Protein AF-A0A2M7ZGE0-F1 (afdb_monomer)

Secondary structure (DSSP, 8-state):
---EEE--STTTTTS-EEEES-EEEEEEEEEE-HHHHS-SSEEEEEEES-EEEEEEPP-EEEETTEEEEEEEEEEE--THHHH---TT----------PPP-

Mean predicted aligned error: 10.64 Å

Nearest PDB structures (foldseek):
  5keh-assembly1_A-2  TM=3.455E-01  e=4.769E+00  Proteus mirabilis

Structure (mmCIF, N/CA/C/O backbone):
data_AF-A0A2M7ZGE0-F1
#
_entry.id   AF-A0A2M7ZGE0-F1
#
loop_
_atom_site.group_PDB
_atom_site.id
_atom_site.type_symbol
_atom_site.label_atom_id
_atom_site.label_alt_id
_atom_site.label_comp_id
_atom_site.label_asym_id
_atom_site.label_entity_id
_atom_site.label_seq_id
_atom_site.pdbx_PDB_ins_code
_atom_site.Cartn_x
_atom_site.Cartn_y
_atom_site.Cartn_z
_atom_site.occupancy
_atom_site.B_iso_or_equiv
_atom_site.auth_seq_id
_atom_site.auth_comp_id
_atom_site.auth_asym_id
_atom_site.auth_atom_id
_atom_site.pdbx_PDB_model_num
ATOM 1 N N . GLU A 1 1 ? -0.460 9.287 16.171 1.00 51.56 1 GLU A N 1
ATOM 2 C CA . GLU A 1 1 ? 0.607 8.882 15.233 1.00 51.56 1 GLU A CA 1
ATOM 3 C C . GLU A 1 1 ? 0.473 9.664 13.943 1.00 51.56 1 GLU A C 1
ATOM 5 O O . GLU A 1 1 ? -0.641 9.827 13.453 1.00 51.56 1 GLU A O 1
ATOM 10 N N . GLU A 1 2 ? 1.576 10.194 13.422 1.00 80.88 2 GLU A N 1
ATOM 11 C CA . GLU A 1 2 ? 1.522 10.995 12.199 1.00 80.88 2 GLU A CA 1
ATOM 12 C C . GLU A 1 2 ? 1.555 10.128 10.942 1.00 80.88 2 GLU A C 1
ATOM 14 O O . GLU A 1 2 ? 0.823 10.408 10.007 1.00 80.88 2 GLU A O 1
ATOM 19 N N . ASN A 1 3 ? 2.349 9.056 10.891 1.00 89.12 3 ASN A N 1
ATOM 20 C CA . ASN A 1 3 ? 2.565 8.305 9.655 1.00 89.12 3 ASN A CA 1
ATOM 21 C C . ASN A 1 3 ? 2.699 6.802 9.903 1.00 89.12 3 ASN A C 1
ATOM 23 O O . ASN A 1 3 ? 3.373 6.393 10.843 1.00 89.12 3 ASN A O 1
ATOM 27 N N . ILE A 1 4 ? 2.145 5.993 8.997 1.00 91.25 4 ILE A N 1
ATOM 28 C CA . ILE A 1 4 ? 2.300 4.533 8.989 1.00 91.25 4 ILE A CA 1
ATOM 29 C C . ILE A 1 4 ? 3.155 4.142 7.781 1.00 91.25 4 ILE A C 1
ATOM 31 O O . ILE A 1 4 ? 2.897 4.579 6.650 1.00 91.25 4 ILE A O 1
ATOM 35 N N . ARG A 1 5 ? 4.205 3.349 8.033 1.00 91.69 5 ARG A N 1
ATOM 36 C CA . ARG A 1 5 ? 5.242 3.014 7.050 1.00 91.69 5 ARG A CA 1
ATOM 37 C C . ARG A 1 5 ? 5.536 1.528 6.990 1.00 91.69 5 ARG A C 1
ATOM 39 O O . ARG A 1 5 ? 5.815 0.905 8.008 1.00 91.69 5 ARG A O 1
ATOM 46 N N . ILE A 1 6 ? 5.574 0.998 5.770 1.00 92.69 6 ILE A N 1
ATOM 47 C CA . ILE A 1 6 ? 6.311 -0.237 5.505 1.00 92.69 6 ILE A CA 1
ATOM 48 C C . ILE A 1 6 ? 7.779 0.140 5.356 1.00 92.69 6 ILE A C 1
ATOM 50 O O . ILE A 1 6 ? 8.139 0.851 4.417 1.00 92.69 6 ILE A O 1
ATOM 54 N N . GLN A 1 7 ? 8.603 -0.362 6.267 1.00 94.31 7 GLN A N 1
ATOM 55 C CA . GLN A 1 7 ? 10.040 -0.127 6.25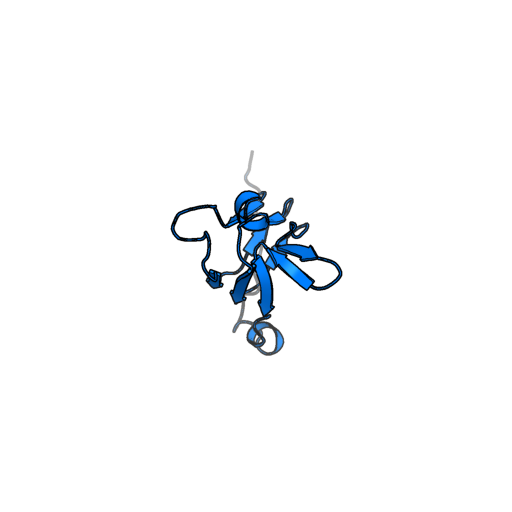2 1.00 94.31 7 GLN A CA 1
ATOM 56 C C . GLN A 1 7 ? 10.732 -0.913 5.142 1.00 94.31 7 GLN A C 1
ATOM 58 O O . GLN A 1 7 ? 10.396 -2.076 4.913 1.00 94.31 7 GLN A O 1
ATOM 63 N N . TYR A 1 8 ? 11.727 -0.318 4.492 1.00 93.62 8 TYR A N 1
ATOM 64 C CA . TYR A 1 8 ? 12.634 -1.004 3.581 1.00 93.62 8 TYR A CA 1
ATOM 65 C C . TYR A 1 8 ? 13.642 -1.842 4.379 1.00 93.62 8 TYR A C 1
ATOM 67 O O . TYR A 1 8 ? 14.513 -1.318 5.069 1.00 93.62 8 TYR A O 1
ATOM 75 N N . ASN A 1 9 ? 13.529 -3.166 4.295 1.00 94.31 9 ASN A N 1
ATOM 76 C CA . ASN A 1 9 ? 14.451 -4.103 4.929 1.00 94.31 9 ASN A CA 1
ATOM 77 C C . ASN A 1 9 ? 14.451 -5.450 4.185 1.00 94.31 9 ASN A C 1
ATOM 79 O O . ASN A 1 9 ? 13.721 -5.649 3.211 1.00 94.31 9 ASN A O 1
ATOM 83 N N . THR A 1 10 ? 15.252 -6.403 4.663 1.00 93.50 10 THR A N 1
ATOM 84 C CA . THR A 1 10 ? 15.382 -7.755 4.086 1.00 93.50 10 THR A CA 1
ATOM 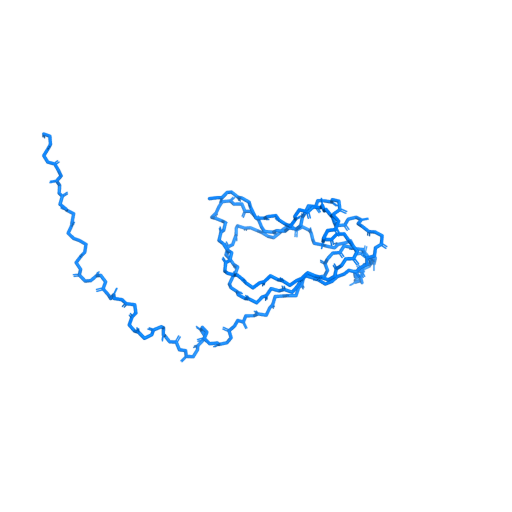85 C C . THR A 1 10 ? 14.078 -8.566 4.084 1.00 93.50 10 THR A C 1
ATOM 87 O O . THR A 1 10 ? 13.968 -9.570 3.372 1.00 93.50 10 THR A O 1
ATOM 90 N N . ASN A 1 11 ? 13.071 -8.146 4.852 1.00 91.75 11 ASN A N 1
ATOM 91 C CA . ASN A 1 11 ? 11.762 -8.783 4.933 1.00 91.75 11 ASN A CA 1
ATOM 92 C C . ASN A 1 11 ? 10.709 -8.149 4.019 1.00 91.75 11 ASN A C 1
ATOM 94 O O . ASN A 1 11 ? 9.688 -8.786 3.782 1.00 91.75 11 ASN A O 1
ATOM 98 N N . THR A 1 12 ? 10.950 -6.957 3.477 1.00 92.50 12 THR A N 1
ATOM 99 C CA . THR A 1 12 ? 9.967 -6.225 2.660 1.00 92.50 12 THR A CA 1
ATOM 100 C C . THR A 1 12 ? 10.411 -6.037 1.213 1.00 92.50 12 THR A C 1
ATOM 102 O O . THR A 1 12 ? 9.577 -6.093 0.309 1.00 92.50 12 THR A O 1
ATOM 105 N N . VAL A 1 13 ? 11.712 -5.870 0.958 1.00 94.00 13 VAL A N 1
ATOM 106 C CA . VAL A 1 13 ? 12.228 -5.667 -0.402 1.00 94.00 13 VAL A CA 1
ATOM 107 C C . VAL A 1 13 ? 12.033 -6.911 -1.272 1.00 94.00 13 VAL A C 1
ATOM 109 O O . VAL A 1 13 ? 12.391 -8.025 -0.889 1.00 94.00 13 VAL A O 1
ATOM 112 N N . GLY A 1 14 ? 11.460 -6.732 -2.464 1.00 93.62 14 GLY A N 1
ATOM 113 C CA . GLY A 1 14 ? 11.262 -7.813 -3.435 1.00 93.62 14 GLY A CA 1
ATOM 114 C C . GLY A 1 14 ? 10.234 -8.878 -3.028 1.00 93.62 14 GLY A C 1
ATOM 115 O O . GLY A 1 14 ? 10.106 -9.890 -3.729 1.00 93.62 14 GLY A O 1
ATOM 116 N N . LYS A 1 15 ? 9.480 -8.661 -1.943 1.00 94.31 15 LYS A N 1
ATOM 117 C CA . LYS A 1 15 ? 8.467 -9.594 -1.427 1.00 94.31 15 LYS A CA 1
ATOM 118 C C . LYS A 1 15 ? 7.063 -9.008 -1.530 1.00 94.31 15 LYS A C 1
ATOM 120 O O . LYS A 1 15 ? 6.881 -7.793 -1.527 1.00 94.31 15 LYS A O 1
ATOM 125 N N . ASP A 1 16 ? 6.073 -9.889 -1.634 1.00 94.44 16 ASP A N 1
ATOM 126 C CA . ASP A 1 16 ? 4.679 -9.511 -1.416 1.00 94.44 16 ASP A CA 1
ATOM 127 C C . ASP A 1 16 ? 4.440 -9.305 0.082 1.00 94.44 16 ASP A C 1
ATOM 129 O O . ASP A 1 16 ? 4.968 -10.043 0.915 1.00 94.44 16 ASP A O 1
ATOM 133 N N . ILE A 1 17 ? 3.646 -8.294 0.420 1.00 94.19 17 ILE A N 1
ATOM 134 C CA . ILE A 1 17 ? 3.415 -7.858 1.795 1.00 94.19 17 ILE A CA 1
ATOM 135 C C . ILE A 1 17 ? 1.932 -8.005 2.103 1.00 94.19 17 ILE A C 1
ATOM 137 O O . ILE A 1 17 ? 1.087 -7.483 1.378 1.00 94.19 17 ILE A O 1
ATOM 141 N N . SER A 1 18 ? 1.612 -8.697 3.192 1.00 93.06 18 SER A N 1
ATOM 142 C CA . SER A 1 18 ? 0.257 -8.813 3.729 1.00 93.06 18 SER A CA 1
ATOM 143 C C . SER A 1 18 ? 0.188 -8.156 5.103 1.00 93.06 18 SER A C 1
ATOM 145 O O . SER A 1 18 ? 0.872 -8.586 6.031 1.00 93.06 18 SER A O 1
ATOM 147 N N . THR A 1 19 ? -0.644 -7.129 5.239 1.00 89.81 19 THR A N 1
ATOM 148 C CA . THR A 1 19 ? -0.894 -6.432 6.504 1.00 89.81 19 THR A CA 1
ATOM 149 C C . THR A 1 19 ? -2.286 -6.796 7.002 1.00 89.81 19 THR A C 1
ATOM 151 O O . THR A 1 19 ? -3.278 -6.464 6.358 1.00 89.81 19 THR A O 1
ATOM 154 N N . HIS A 1 20 ? -2.361 -7.489 8.138 1.00 89.88 20 HIS A N 1
ATOM 155 C CA . HIS A 1 20 ? -3.619 -7.830 8.809 1.00 89.88 20 HIS A CA 1
ATOM 156 C C . HIS A 1 20 ? -3.776 -6.928 10.035 1.00 89.88 20 HIS A C 1
ATOM 158 O O . HIS A 1 20 ? -3.386 -7.301 11.140 1.00 89.88 20 HIS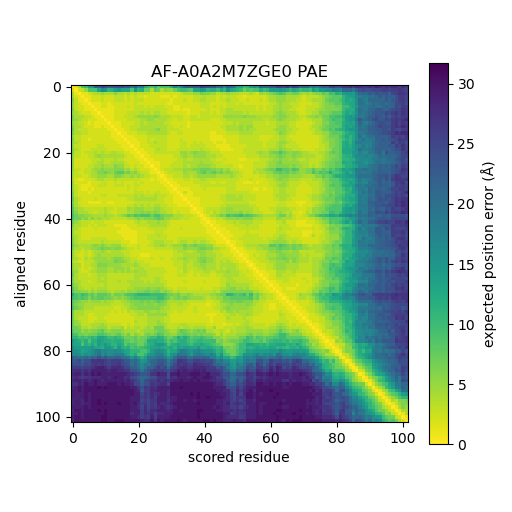 A O 1
ATOM 164 N N . ALA A 1 21 ? -4.244 -5.700 9.818 1.00 84.44 21 ALA A N 1
ATOM 165 C CA . ALA A 1 21 ? -4.382 -4.697 10.869 1.00 84.44 21 ALA A CA 1
ATOM 166 C C . ALA A 1 21 ? -5.344 -3.581 10.445 1.00 84.44 21 ALA A C 1
ATOM 168 O O . ALA A 1 21 ? -5.478 -3.285 9.256 1.00 84.44 21 ALA A O 1
ATOM 169 N N . SER A 1 22 ? -5.945 -2.916 11.434 1.00 86.00 22 SER A N 1
ATOM 170 C CA . SER A 1 22 ? -6.614 -1.627 11.241 1.00 86.00 22 SER A CA 1
ATOM 171 C C . SER A 1 22 ? -5.612 -0.495 11.467 1.00 86.00 22 SER A C 1
ATOM 173 O O . SER A 1 22 ? -4.990 -0.413 12.523 1.00 86.00 22 SER A O 1
ATOM 175 N N . MET A 1 23 ? -5.441 0.364 10.466 1.00 87.44 23 MET A N 1
ATOM 176 C CA . MET A 1 23 ? -4.451 1.440 10.435 1.00 87.44 23 MET A CA 1
ATOM 177 C C . MET A 1 23 ? -5.135 2.802 10.578 1.00 87.44 23 MET A C 1
ATOM 179 O O . MET A 1 23 ? -6.013 3.138 9.782 1.00 87.44 23 MET A O 1
ATOM 183 N N . PHE A 1 24 ? -4.711 3.599 11.562 1.00 89.19 24 PHE A N 1
ATOM 184 C CA . PHE A 1 24 ? -5.248 4.937 11.818 1.00 89.19 24 PHE A CA 1
ATOM 185 C C . PHE A 1 24 ? -4.131 5.985 11.898 1.00 89.19 24 PHE A C 1
ATOM 187 O O . PHE A 1 24 ? -3.274 5.922 12.774 1.00 89.19 24 PHE A O 1
ATOM 194 N N . ALA A 1 25 ? -4.159 6.973 11.002 1.00 89.19 25 ALA A N 1
ATOM 195 C CA . ALA A 1 25 ? -3.216 8.091 10.969 1.00 89.19 25 ALA A CA 1
ATOM 196 C C . ALA A 1 25 ? -3.969 9.419 10.779 1.00 89.19 25 ALA A C 1
ATOM 198 O O . ALA A 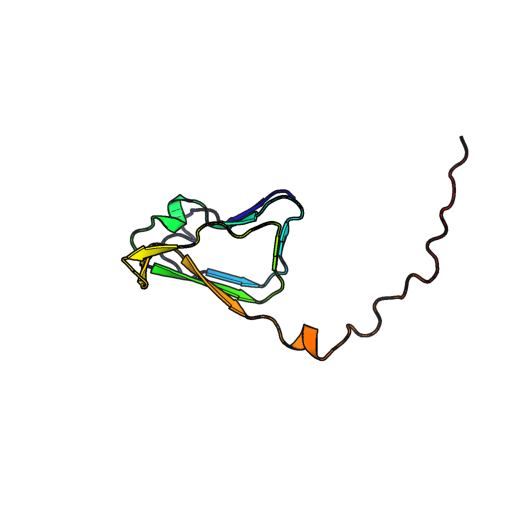1 25 ? -4.188 9.862 9.654 1.00 89.19 25 ALA A O 1
ATOM 199 N N . LEU A 1 26 ? -4.359 10.063 11.886 1.00 86.12 26 LEU A N 1
ATOM 200 C CA . LEU A 1 26 ? -5.227 11.252 11.886 1.00 86.12 26 LEU A CA 1
ATOM 201 C C . LEU A 1 26 ? -4.720 12.385 10.974 1.00 86.12 26 LEU A C 1
ATOM 203 O O . LEU A 1 26 ? -5.475 12.906 10.159 1.00 86.12 26 LEU A O 1
ATOM 207 N N . ASN A 1 27 ? -3.443 12.754 11.106 1.00 90.94 27 ASN A N 1
ATOM 208 C CA . ASN A 1 27 ? -2.879 13.936 10.439 1.00 90.94 27 ASN A CA 1
ATOM 209 C C . ASN A 1 27 ? -1.882 13.629 9.321 1.00 90.94 27 ASN A C 1
ATOM 211 O O . ASN A 1 27 ? -1.489 14.547 8.598 1.00 90.94 27 ASN A O 1
ATOM 215 N N . GLY A 1 28 ? -1.487 12.374 9.140 1.00 90.62 28 GLY A N 1
ATOM 216 C CA . GLY A 1 28 ? -0.589 12.009 8.052 1.00 90.62 28 GLY A CA 1
ATOM 217 C C . GLY A 1 28 ? -1.056 10.769 7.331 1.00 90.62 28 GLY A C 1
ATOM 218 O O . GLY A 1 28 ? -2.243 10.641 7.024 1.00 90.62 28 GLY A O 1
ATOM 219 N N . ASN A 1 29 ? -0.112 9.937 6.910 1.00 91.12 29 ASN A N 1
ATOM 220 C CA . ASN A 1 29 ? -0.366 9.091 5.756 1.00 91.12 29 ASN A CA 1
ATOM 221 C C . ASN A 1 29 ? 0.153 7.674 5.863 1.00 91.12 29 ASN A C 1
ATOM 223 O O . ASN A 1 29 ? 1.050 7.351 6.643 1.00 91.12 29 ASN A O 1
ATOM 227 N N . VAL A 1 30 ? -0.447 6.839 5.026 1.00 92.94 30 VAL A N 1
ATOM 228 C CA . VAL A 1 30 ? -0.205 5.405 4.953 1.00 92.94 30 VAL A CA 1
ATOM 229 C C . VAL A 1 30 ? 0.479 5.110 3.624 1.00 92.94 30 VAL A C 1
ATOM 231 O O . VAL A 1 30 ? 0.046 5.574 2.565 1.00 92.94 30 VAL A O 1
ATOM 234 N N . GLY A 1 31 ? 1.581 4.372 3.675 1.00 93.00 31 GLY A N 1
ATOM 235 C CA . GLY A 1 31 ? 2.318 4.007 2.474 1.00 93.00 31 GLY A CA 1
ATOM 236 C C . GLY A 1 31 ? 3.670 3.371 2.761 1.00 93.00 31 GLY A C 1
ATOM 237 O O . GLY A 1 31 ? 4.115 3.353 3.909 1.00 93.00 31 GLY A O 1
ATOM 238 N N . PRO A 1 32 ? 4.338 2.847 1.731 1.00 93.31 32 PRO A N 1
ATOM 239 C CA . PRO A 1 32 ? 5.683 2.323 1.875 1.00 93.31 32 PRO A CA 1
ATOM 240 C C . PRO A 1 32 ? 6.730 3.440 1.937 1.00 93.31 32 PRO A C 1
ATOM 242 O O . PRO A 1 32 ? 6.461 4.591 1.586 1.00 93.31 32 PRO A O 1
ATOM 245 N N . GLU A 1 33 ? 7.936 3.094 2.376 1.00 93.75 33 GLU A N 1
ATOM 246 C CA . GLU A 1 33 ? 9.112 3.946 2.189 1.00 93.75 33 GLU A CA 1
ATOM 247 C C . GLU A 1 33 ? 9.475 4.112 0.705 1.00 93.75 33 GLU A C 1
ATOM 249 O O . GLU A 1 33 ? 9.234 3.228 -0.119 1.00 93.75 33 GLU A O 1
ATOM 254 N N . ASP A 1 34 ? 10.107 5.235 0.357 1.00 91.25 34 ASP A N 1
ATOM 255 C CA . ASP A 1 34 ? 10.397 5.604 -1.039 1.00 91.25 34 ASP A CA 1
ATOM 256 C C . ASP A 1 34 ? 11.325 4.593 -1.747 1.00 91.25 34 ASP A C 1
ATOM 258 O O . ASP A 1 34 ? 11.193 4.332 -2.949 1.00 91.25 34 ASP A O 1
ATOM 262 N N . ALA A 1 35 ? 12.211 3.936 -0.991 1.00 91.94 35 ALA A N 1
ATOM 263 C CA . ALA A 1 35 ? 13.057 2.850 -1.491 1.00 91.94 35 ALA A CA 1
ATOM 264 C C . ALA A 1 35 ? 12.240 1.628 -1.956 1.00 91.94 35 ALA A C 1
ATOM 266 O O . ALA A 1 35 ? 12.605 0.960 -2.924 1.00 91.94 35 ALA A O 1
ATOM 267 N N . LEU A 1 36 ? 11.095 1.353 -1.322 1.00 93.50 36 LEU A N 1
ATOM 268 C CA . LEU A 1 36 ? 10.185 0.293 -1.755 1.00 93.50 36 LEU A CA 1
ATOM 269 C C . LEU A 1 36 ? 9.358 0.701 -2.973 1.00 93.50 36 LEU A C 1
ATOM 271 O O . LEU A 1 36 ? 8.948 -0.184 -3.709 1.00 93.50 36 LEU A O 1
ATOM 275 N N . VAL A 1 37 ? 9.132 1.993 -3.232 1.00 92.44 37 VAL A N 1
ATOM 276 C CA . VAL A 1 37 ? 8.423 2.476 -4.440 1.00 92.44 37 VAL A CA 1
ATOM 277 C C . VAL A 1 37 ? 9.286 2.319 -5.696 1.00 92.44 37 VAL A C 1
ATOM 279 O O . VAL A 1 37 ? 8.781 2.039 -6.788 1.00 92.44 37 VAL A O 1
ATOM 282 N N . THR A 1 38 ? 10.598 2.482 -5.530 1.00 91.31 38 THR A N 1
ATOM 283 C CA . THR A 1 38 ? 11.607 2.461 -6.601 1.00 91.31 38 THR A CA 1
ATOM 284 C C . THR A 1 38 ? 12.292 1.103 -6.780 1.00 91.31 38 THR A C 1
ATOM 286 O O . THR A 1 38 ? 13.144 0.959 -7.661 1.00 91.31 38 THR A O 1
ATOM 289 N N . GLN A 1 39 ? 11.901 0.092 -5.996 1.00 92.12 39 GLN A N 1
ATOM 290 C CA . GLN A 1 39 ? 12.473 -1.253 -6.066 1.00 92.12 39 GLN A CA 1
ATOM 291 C C . GLN A 1 39 ? 12.366 -1.857 -7.479 1.00 92.12 39 G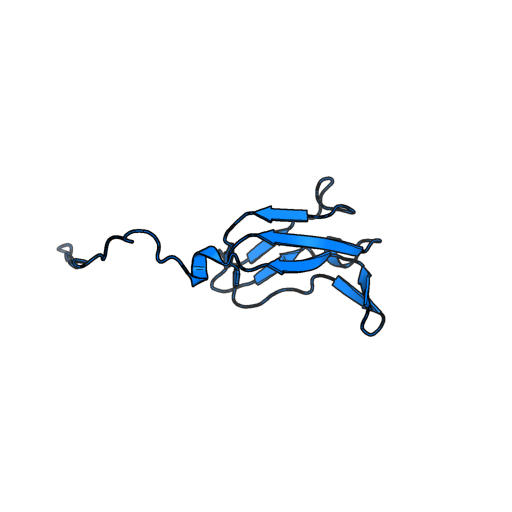LN A C 1
ATOM 293 O O . GLN A 1 39 ? 11.454 -1.556 -8.247 1.00 92.12 39 GLN A O 1
ATOM 298 N N . SER A 1 40 ? 13.294 -2.748 -7.832 1.00 90.19 40 SER A N 1
ATOM 299 C CA . SER A 1 40 ? 13.443 -3.266 -9.203 1.00 90.19 40 SER A CA 1
ATOM 300 C C . SER A 1 40 ? 12.256 -4.083 -9.722 1.00 90.19 40 SER A C 1
ATOM 302 O O . SER A 1 40 ? 12.131 -4.259 -10.932 1.00 90.19 40 SER A O 1
ATOM 304 N N . SER A 1 41 ? 11.388 -4.569 -8.834 1.00 91.44 41 SER A N 1
ATOM 305 C CA . SER A 1 41 ? 10.255 -5.429 -9.172 1.00 91.44 41 SER A CA 1
ATOM 306 C C . SER A 1 41 ? 8.926 -4.848 -8.696 1.00 91.44 41 SER A C 1
ATOM 308 O O . SER A 1 41 ? 8.862 -4.105 -7.717 1.00 91.44 41 SER A O 1
ATOM 310 N N . LEU A 1 42 ? 7.843 -5.194 -9.392 1.00 93.94 42 LEU A N 1
ATOM 311 C CA . LEU A 1 42 ? 6.495 -4.954 -8.897 1.00 93.94 42 LEU A CA 1
ATOM 312 C C . LEU A 1 42 ? 6.096 -6.078 -7.938 1.00 93.94 42 LEU A C 1
ATOM 314 O O . LEU A 1 42 ? 6.161 -7.258 -8.290 1.00 93.94 42 LEU A O 1
ATOM 318 N N . LYS A 1 43 ? 5.651 -5.701 -6.744 1.00 95.44 43 LYS A N 1
ATOM 319 C CA . LYS A 1 43 ? 5.114 -6.602 -5.720 1.00 95.44 43 LYS A CA 1
ATOM 320 C C . LYS A 1 43 ? 3.743 -6.129 -5.273 1.00 95.44 43 LYS A C 1
ATOM 322 O O . LYS A 1 43 ? 3.306 -5.050 -5.664 1.00 95.44 43 LYS A O 1
ATOM 327 N N . SER A 1 44 ? 3.034 -6.934 -4.500 1.00 93.94 44 SER A N 1
ATOM 328 C CA . SER A 1 44 ? 1.704 -6.595 -3.994 1.00 93.94 44 SER A CA 1
ATOM 329 C C . SER A 1 44 ? 1.766 -6.238 -2.517 1.00 93.94 44 SER A C 1
ATOM 331 O O . SER A 1 44 ? 2.388 -6.950 -1.735 1.00 93.94 44 SER A O 1
ATOM 333 N N . TRP A 1 45 ? 1.063 -5.178 -2.130 1.00 93.56 45 TRP A N 1
ATOM 334 C CA . TRP A 1 45 ? 0.750 -4.892 -0.737 1.00 93.56 45 TRP A CA 1
ATOM 335 C C . TRP A 1 45 ? -0.743 -5.104 -0.514 1.00 93.56 45 TRP A C 1
ATOM 337 O O . TRP A 1 45 ? -1.569 -4.332 -1.000 1.00 93.56 45 TRP A O 1
ATOM 347 N N . LYS A 1 46 ? -1.072 -6.197 0.174 1.00 92.75 46 LYS A N 1
ATOM 348 C CA . LYS A 1 46 ? -2.432 -6.612 0.508 1.00 92.75 46 LYS A CA 1
ATOM 349 C C . LYS A 1 46 ? -2.760 -6.171 1.924 1.00 92.75 46 LYS A C 1
ATOM 351 O O . LYS A 1 46 ? -2.000 -6.470 2.845 1.00 92.75 46 LYS A O 1
ATOM 356 N N . ILE A 1 47 ? -3.889 -5.502 2.099 1.00 89.19 47 ILE A N 1
ATOM 357 C CA . ILE A 1 47 ? -4.345 -5.042 3.410 1.00 89.19 47 ILE A CA 1
ATOM 358 C C . ILE A 1 47 ? -5.690 -5.685 3.700 1.00 89.19 47 ILE A C 1
ATOM 360 O O . ILE A 1 47 ? -6.647 -5.491 2.949 1.00 89.19 47 ILE A O 1
ATOM 364 N N . LEU A 1 48 ? -5.726 -6.442 4.794 1.00 86.38 48 LEU A N 1
ATOM 365 C CA . LEU A 1 48 ? -6.927 -7.021 5.372 1.00 86.38 48 LEU A CA 1
ATOM 366 C C . LEU A 1 48 ? -7.239 -6.249 6.658 1.00 86.38 48 LEU A C 1
ATOM 368 O O . LEU A 1 48 ? -6.622 -6.489 7.697 1.00 86.38 48 LEU A O 1
ATOM 372 N N . GLY A 1 49 ? -8.144 -5.277 6.558 1.00 82.06 49 GLY A N 1
ATOM 373 C CA . GLY A 1 49 ? -8.504 -4.385 7.661 1.00 82.06 49 GLY A CA 1
ATOM 374 C C . GLY A 1 49 ? -8.931 -2.990 7.200 1.00 82.06 49 GLY A C 1
ATOM 375 O O . GLY A 1 49 ? -9.050 -2.707 6.004 1.00 82.06 49 GLY A O 1
ATOM 376 N N . GLY A 1 50 ? -9.184 -2.110 8.171 1.00 83.19 50 GLY A N 1
ATOM 377 C CA . GLY A 1 50 ? -9.551 -0.715 7.924 1.00 83.19 50 GLY A CA 1
ATOM 378 C C . GLY A 1 50 ? -8.331 0.189 7.744 1.00 83.19 50 GLY A C 1
ATOM 379 O O . GLY A 1 50 ? -7.299 -0.021 8.378 1.00 83.19 50 GLY A O 1
ATOM 380 N N . ILE A 1 51 ? -8.451 1.218 6.905 1.00 87.12 51 ILE A N 1
ATOM 381 C CA . ILE A 1 51 ? -7.428 2.257 6.753 1.00 87.12 51 ILE A CA 1
ATOM 382 C C . ILE A 1 51 ? -8.115 3.611 6.829 1.00 87.12 51 ILE A C 1
ATOM 384 O O . ILE A 1 51 ? -8.929 3.938 5.968 1.00 87.12 51 ILE A O 1
ATOM 388 N N . THR A 1 52 ? -7.740 4.4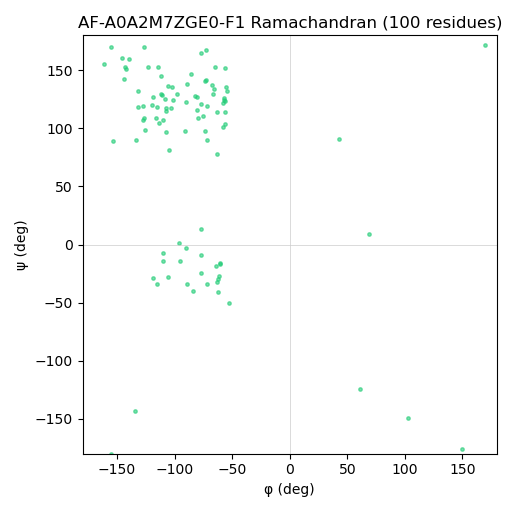07 7.822 1.00 88.19 52 THR A N 1
ATOM 389 C CA . THR A 1 52 ? -8.192 5.791 7.962 1.00 88.19 52 THR A CA 1
ATOM 390 C C . THR A 1 52 ? -6.965 6.677 8.094 1.00 88.19 52 THR A C 1
ATOM 392 O O . THR A 1 52 ? -6.260 6.636 9.101 1.00 88.19 52 THR A O 1
ATOM 395 N N . ALA A 1 53 ? -6.685 7.462 7.059 1.00 88.69 53 ALA A N 1
ATOM 396 C CA . ALA A 1 53 ? -5.549 8.373 7.015 1.00 88.69 53 ALA A CA 1
ATOM 397 C C . ALA A 1 53 ? -5.895 9.641 6.234 1.00 88.69 53 ALA A C 1
ATOM 399 O O . ALA A 1 53 ? -6.812 9.625 5.412 1.00 88.69 53 ALA A O 1
ATOM 400 N N . LYS A 1 54 ? -5.135 10.722 6.437 1.00 89.38 54 LYS A N 1
ATOM 401 C CA . LYS A 1 54 ? -5.325 11.974 5.686 1.00 89.38 54 LYS A CA 1
ATOM 402 C C . LYS A 1 54 ? -5.095 11.784 4.184 1.00 89.38 54 LYS A C 1
ATOM 404 O O . LYS A 1 54 ? -5.811 12.365 3.375 1.00 89.38 54 LYS A O 1
ATOM 409 N N . ASN A 1 55 ? -4.078 11.008 3.807 1.00 88.31 55 ASN A N 1
ATOM 410 C CA . ASN A 1 55 ? -3.849 10.590 2.424 1.00 88.31 55 ASN A CA 1
ATOM 411 C C . ASN A 1 55 ? -3.051 9.276 2.341 1.00 88.31 55 ASN A C 1
ATOM 413 O O . ASN A 1 55 ? -2.524 8.773 3.336 1.00 88.31 55 ASN A O 1
ATOM 417 N N . THR A 1 56 ? -2.973 8.714 1.135 1.00 88.00 56 THR A N 1
ATOM 418 C CA . THR A 1 56 ? -2.098 7.586 0.789 1.00 88.00 56 THR A CA 1
ATOM 419 C C . THR A 1 56 ? -0.880 8.096 0.027 1.00 88.00 56 THR A C 1
ATOM 421 O O . THR A 1 56 ? -1.026 8.913 -0.885 1.00 88.00 56 THR A O 1
ATOM 424 N N . ARG A 1 57 ? 0.323 7.612 0.358 1.00 91.25 57 ARG A N 1
ATOM 425 C CA . ARG A 1 57 ? 1.526 7.921 -0.439 1.00 91.25 57 ARG A CA 1
ATOM 426 C C . ARG A 1 57 ? 1.516 7.167 -1.768 1.00 91.25 57 ARG A C 1
ATOM 428 O O . ARG A 1 57 ? 0.766 6.213 -1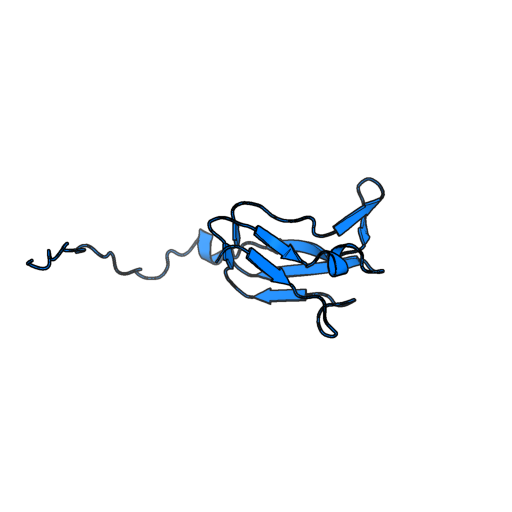.957 1.00 91.25 57 ARG A O 1
ATOM 435 N N . VAL A 1 58 ? 2.411 7.573 -2.667 1.00 91.31 58 VAL A N 1
ATOM 436 C CA . VAL A 1 58 ? 2.737 6.802 -3.869 1.00 91.31 58 VAL A CA 1
ATOM 437 C C . VAL A 1 58 ? 3.209 5.409 -3.450 1.00 91.31 58 VAL A C 1
ATOM 439 O O . VAL A 1 58 ? 4.109 5.276 -2.626 1.00 91.31 58 VAL A O 1
ATOM 442 N N . THR A 1 59 ? 2.582 4.372 -3.999 1.00 91.75 59 THR A N 1
ATOM 443 C CA . THR A 1 59 ? 2.879 2.972 -3.662 1.00 91.75 59 THR A CA 1
ATOM 444 C C . THR A 1 59 ? 3.653 2.258 -4.766 1.00 91.75 59 THR A C 1
ATOM 446 O O . THR A 1 59 ? 4.457 1.377 -4.476 1.00 91.75 59 THR A O 1
ATOM 449 N N . ALA A 1 60 ? 3.483 2.672 -6.024 1.00 92.06 60 ALA A N 1
ATOM 450 C CA . ALA A 1 60 ? 4.133 2.082 -7.187 1.00 92.06 60 ALA A CA 1
ATOM 451 C C . ALA A 1 60 ? 4.515 3.147 -8.225 1.00 92.06 60 ALA A C 1
ATOM 453 O O . ALA A 1 60 ? 3.861 4.182 -8.346 1.00 92.06 60 ALA A O 1
ATOM 454 N N . THR A 1 61 ? 5.551 2.856 -9.007 1.00 92.62 61 THR A N 1
ATOM 455 C CA . THR A 1 61 ? 5.923 3.608 -10.209 1.00 92.62 61 THR A CA 1
ATOM 456 C C . THR A 1 61 ? 5.196 3.021 -11.414 1.00 92.62 61 THR A C 1
ATOM 458 O O . THR A 1 61 ? 5.134 1.797 -11.567 1.00 92.62 61 THR A O 1
ATOM 461 N N . TYR A 1 62 ? 4.686 3.883 -12.289 1.00 91.31 62 TYR A N 1
ATOM 462 C CA . TYR A 1 62 ? 3.890 3.504 -13.454 1.00 91.31 62 TYR A CA 1
ATOM 463 C C . TYR A 1 62 ? 4.637 3.787 -14.758 1.00 91.31 62 TYR A C 1
ATOM 465 O O . TYR A 1 62 ? 5.366 4.770 -14.874 1.00 91.31 62 TYR A O 1
ATOM 473 N N . SER A 1 63 ? 4.431 2.923 -15.748 1.00 91.88 63 SER A N 1
ATOM 474 C CA . SER A 1 63 ? 4.755 3.174 -17.151 1.00 91.88 63 SER A CA 1
ATOM 475 C C . SER A 1 63 ? 3.433 3.230 -17.914 1.00 91.88 63 SER A C 1
ATOM 477 O O . SER A 1 63 ? 2.752 2.214 -18.087 1.00 91.88 63 SER A O 1
ATOM 479 N N . GLY A 1 64 ? 3.005 4.444 -18.268 1.00 90.19 64 GLY A N 1
ATOM 480 C CA . GLY A 1 64 ? 1.635 4.692 -18.718 1.00 90.19 64 GLY A CA 1
ATOM 481 C C . GLY A 1 64 ? 0.627 4.332 -17.622 1.00 90.19 64 GLY A C 1
ATOM 482 O O . GLY A 1 64 ? 0.732 4.808 -16.497 1.00 90.19 64 GLY A O 1
ATOM 483 N N . SER A 1 65 ? -0.329 3.457 -17.934 1.00 88.44 65 SER A N 1
ATOM 484 C CA . SER A 1 65 ? -1.341 2.968 -16.986 1.00 88.44 65 SER A CA 1
ATOM 485 C C . SER A 1 65 ? -0.930 1.706 -16.218 1.00 88.44 65 SER A C 1
ATOM 487 O O . SER A 1 65 ? -1.680 1.239 -15.360 1.00 88.44 65 SER A O 1
ATOM 489 N N . LYS A 1 66 ? 0.244 1.126 -16.505 1.00 90.06 66 LYS A N 1
ATOM 490 C CA . LYS A 1 66 ? 0.683 -0.138 -15.899 1.00 90.06 66 LYS A CA 1
ATOM 491 C C . LYS A 1 66 ? 1.696 0.123 -14.782 1.00 90.06 66 LYS A C 1
ATOM 493 O O . LYS A 1 66 ? 2.728 0.741 -15.054 1.00 90.06 66 LYS A O 1
ATOM 498 N N . PRO A 1 67 ? 1.463 -0.353 -13.546 1.00 90.62 67 PRO A N 1
ATOM 499 C CA . PRO A 1 67 ? 2.492 -0.305 -12.516 1.00 90.62 67 PRO A CA 1
ATOM 500 C C . PRO A 1 67 ? 3.649 -1.227 -12.926 1.00 90.62 67 PRO A C 1
ATOM 502 O O . PRO A 1 67 ? 3.419 -2.350 -13.374 1.00 90.62 67 PRO A O 1
ATOM 505 N N . VAL A 1 68 ? 4.887 -0.750 -12.804 1.00 93.25 68 VAL A N 1
ATOM 506 C CA . VAL A 1 68 ? 6.100 -1.477 -13.235 1.00 93.25 68 VAL A CA 1
ATOM 507 C C . VAL A 1 68 ? 7.062 -1.772 -12.091 1.00 93.25 68 VAL A C 1
ATOM 509 O O . VAL A 1 68 ? 7.782 -2.765 -12.138 1.00 93.25 68 VAL A O 1
ATOM 512 N N . LYS A 1 69 ? 7.073 -0.929 -11.058 1.00 93.75 69 LYS A N 1
ATOM 513 C CA . LYS A 1 69 ? 7.963 -1.037 -9.897 1.00 93.75 69 LYS A CA 1
ATOM 514 C C . LYS A 1 69 ? 7.213 -0.632 -8.641 1.00 93.75 69 LYS A C 1
ATOM 516 O O . LYS A 1 69 ? 6.303 0.190 -8.713 1.00 93.75 69 LYS A O 1
ATOM 521 N N . GLY A 1 70 ? 7.596 -1.189 -7.504 1.00 94.31 70 GLY A N 1
ATOM 522 C CA . GLY A 1 70 ? 7.026 -0.812 -6.219 1.00 94.31 70 GLY A CA 1
ATOM 523 C C . GLY A 1 70 ? 6.006 -1.800 -5.681 1.00 94.31 70 GLY A C 1
ATOM 524 O O . GLY A 1 70 ? 6.123 -3.003 -5.908 1.00 94.31 70 GLY A O 1
ATOM 525 N N . LEU A 1 71 ? 5.031 -1.299 -4.931 1.00 93.75 71 LEU A N 1
ATOM 526 C CA . LEU A 1 71 ? 3.994 -2.080 -4.270 1.00 93.75 71 LEU A CA 1
ATOM 527 C C . LEU A 1 71 ? 2.623 -1.717 -4.839 1.00 93.75 71 LEU A C 1
ATOM 529 O O . LEU A 1 71 ? 2.080 -0.647 -4.587 1.00 93.75 71 LEU A O 1
ATOM 533 N N . LYS A 1 72 ? 2.029 -2.637 -5.595 1.00 91.88 72 LYS A N 1
ATOM 534 C CA . LYS A 1 72 ? 0.634 -2.553 -6.018 1.00 91.88 72 LYS A CA 1
ATOM 535 C C . LYS A 1 72 ? -0.256 -2.601 -4.780 1.00 91.88 72 LYS A C 1
ATOM 537 O O . LYS A 1 72 ? -0.310 -3.623 -4.096 1.00 91.88 72 LYS A O 1
ATOM 542 N N . PHE A 1 73 ? -0.948 -1.501 -4.520 1.00 89.50 73 PHE A N 1
ATOM 543 C CA . PHE A 1 73 ? -1.873 -1.369 -3.404 1.00 89.50 73 PHE A CA 1
ATOM 544 C C . PHE A 1 73 ? -3.141 -2.189 -3.661 1.00 89.50 73 PHE A C 1
ATOM 546 O O . PHE A 1 73 ? -3.839 -1.964 -4.649 1.00 89.50 73 PHE A O 1
ATOM 553 N N . VAL A 1 74 ? -3.418 -3.158 -2.791 1.00 84.81 74 VAL A N 1
ATOM 554 C CA . VAL A 1 74 ? -4.615 -4.002 -2.828 1.00 84.81 74 VAL A CA 1
ATOM 555 C C . VAL A 1 74 ? -5.285 -3.902 -1.466 1.00 84.81 74 VAL A C 1
ATOM 557 O O . VAL A 1 74 ? -4.875 -4.553 -0.505 1.00 84.81 74 VAL A O 1
ATOM 560 N N . HIS A 1 75 ? -6.307 -3.059 -1.380 1.00 82.88 75 HIS A N 1
ATOM 561 C CA . HIS A 1 75 ? -7.115 -2.920 -0.177 1.00 82.88 75 HIS A CA 1
ATOM 562 C C . HIS A 1 75 ? -8.433 -3.655 -0.380 1.00 82.88 75 HIS A C 1
ATOM 564 O O . HIS A 1 75 ? -9.202 -3.317 -1.278 1.00 82.88 75 HIS A O 1
ATOM 570 N N . THR A 1 76 ? -8.665 -4.671 0.446 1.00 75.12 76 THR A N 1
ATOM 571 C CA . THR A 1 76 ? -9.951 -5.359 0.517 1.00 75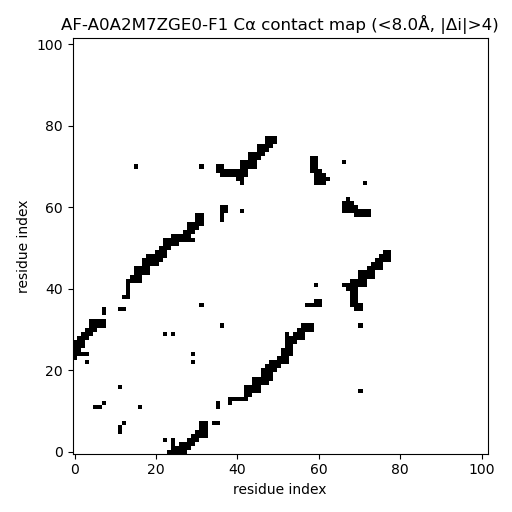.12 76 THR A CA 1
ATOM 572 C C . THR A 1 76 ? -10.604 -4.951 1.825 1.00 75.12 76 THR A C 1
ATOM 574 O O . THR A 1 76 ? -10.053 -5.198 2.900 1.00 75.12 76 THR A O 1
ATOM 577 N N . TYR A 1 77 ? -11.760 -4.299 1.734 1.00 66.19 77 TYR A N 1
ATOM 578 C CA . TYR A 1 77 ? -12.563 -4.022 2.915 1.00 66.19 77 TYR A CA 1
ATOM 579 C C . TYR A 1 77 ? -13.111 -5.338 3.470 1.00 66.19 77 TYR A C 1
ATOM 581 O O . TYR A 1 77 ? -13.544 -6.205 2.713 1.00 66.19 77 TYR A O 1
ATOM 589 N N . ASP A 1 78 ? -13.073 -5.496 4.789 1.00 66.50 78 ASP A N 1
ATOM 590 C CA . ASP A 1 78 ? -13.649 -6.664 5.442 1.00 66.50 78 ASP A CA 1
ATOM 591 C C . ASP A 1 78 ? -15.167 -6.491 5.548 1.00 66.50 78 ASP A C 1
ATOM 593 O O . ASP A 1 78 ? -15.661 -5.670 6.322 1.00 66.50 78 ASP A O 1
ATOM 597 N N . GLU A 1 79 ? -15.908 -7.266 4.758 1.00 65.00 79 GLU A N 1
ATOM 598 C CA . GLU A 1 79 ? -17.367 -7.169 4.653 1.00 65.00 79 GLU A CA 1
ATOM 599 C C . GLU A 1 79 ? -18.102 -7.429 5.976 1.00 65.00 79 GLU A C 1
ATOM 601 O O . GLU A 1 79 ? -19.253 -7.015 6.134 1.00 65.00 79 GLU A O 1
ATOM 606 N N . ARG A 1 80 ? -17.445 -8.036 6.975 1.00 64.19 80 ARG A N 1
ATOM 607 C CA . ARG A 1 80 ? -18.027 -8.205 8.316 1.00 64.19 80 ARG A CA 1
ATOM 608 C C . ARG A 1 80 ? -18.331 -6.867 8.987 1.00 64.19 80 ARG A C 1
ATOM 610 O O . ARG A 1 80 ? -19.261 -6.805 9.787 1.00 64.19 80 ARG A O 1
ATOM 617 N N . PHE A 1 81 ? -17.613 -5.800 8.633 1.00 59.66 81 PHE A N 1
ATOM 618 C CA . PHE A 1 81 ? -17.914 -4.449 9.110 1.00 59.66 81 PHE A CA 1
ATOM 619 C C . PHE A 1 81 ? -19.115 -3.797 8.396 1.00 59.66 81 PHE A C 1
ATOM 621 O O . PHE A 1 81 ? -19.574 -2.752 8.851 1.00 59.66 81 PHE A O 1
ATOM 628 N N . TYR A 1 82 ? -19.648 -4.390 7.316 1.00 60.41 82 TYR A N 1
ATOM 629 C CA . TYR A 1 82 ? -20.871 -3.908 6.652 1.00 60.41 82 TYR A CA 1
ATOM 630 C C . TYR A 1 82 ? -22.157 -4.520 7.217 1.00 60.41 82 TYR A C 1
ATOM 632 O O . TYR A 1 82 ? -23.189 -3.855 7.220 1.00 60.41 82 TYR A O 1
ATOM 640 N N . LEU A 1 83 ? -22.118 -5.785 7.647 1.00 57.28 83 LEU A N 1
ATOM 641 C CA . LEU A 1 83 ? -23.324 -6.567 7.971 1.00 57.28 83 LEU A CA 1
ATOM 642 C C . LEU A 1 83 ? -23.507 -6.854 9.461 1.00 57.28 83 LEU A C 1
ATOM 644 O O . LEU A 1 83 ? -24.588 -7.260 9.882 1.00 57.28 83 LEU A O 1
ATOM 648 N N . THR A 1 84 ? -22.463 -6.653 10.257 1.00 52.19 84 THR A N 1
ATOM 649 C CA . THR A 1 84 ? -22.474 -6.949 11.687 1.00 52.19 84 THR A CA 1
ATOM 650 C C . THR A 1 84 ? -22.010 -5.716 12.434 1.00 52.19 84 THR A C 1
ATOM 652 O O . THR A 1 84 ? -20.826 -5.378 12.431 1.00 52.19 84 THR A O 1
ATOM 655 N N . GLU A 1 85 ? -22.949 -5.043 13.096 1.00 58.00 85 GLU A N 1
ATOM 656 C CA . GLU A 1 85 ? -22.595 -4.208 14.237 1.00 58.00 85 GLU A CA 1
ATOM 657 C C . GLU A 1 85 ? -21.827 -5.084 15.246 1.00 58.00 85 GLU A C 1
ATOM 659 O O . GLU A 1 85 ? -22.208 -6.242 15.459 1.00 58.00 85 GLU A O 1
ATOM 664 N N . PRO A 1 86 ? -20.712 -4.609 15.833 1.00 54.34 86 PRO A N 1
ATOM 665 C CA . PRO A 1 86 ? -20.058 -5.361 16.895 1.00 54.34 86 PRO A CA 1
ATOM 666 C C . PRO A 1 86 ? -21.109 -5.645 17.979 1.00 54.34 86 PRO A C 1
ATOM 668 O O . PRO A 1 86 ? -21.834 -4.713 18.336 1.00 54.34 86 PRO A O 1
ATOM 671 N N . PRO A 1 87 ? -21.238 -6.891 18.479 1.00 56.53 87 PRO A N 1
ATOM 672 C CA . PRO A 1 87 ? -22.251 -7.244 19.468 1.00 56.53 87 PRO A CA 1
ATOM 673 C C . PRO A 1 87 ? -22.059 -6.353 20.695 1.00 56.53 87 PRO A C 1
ATOM 675 O O . PRO A 1 87 ? -21.129 -6.552 21.468 1.00 56.53 87 PRO A O 1
ATOM 678 N N . ALA A 1 88 ? -22.902 -5.322 20.790 1.00 48.97 88 ALA A N 1
ATOM 679 C CA . ALA A 1 88 ? -22.830 -4.225 21.744 1.00 48.97 88 ALA A CA 1
ATOM 680 C C . ALA A 1 88 ? -21.409 -3.659 21.955 1.00 48.97 88 ALA A C 1
ATOM 682 O O . ALA A 1 88 ? -20.705 -4.017 22.900 1.00 48.97 88 ALA A O 1
ATOM 683 N N . PHE A 1 89 ? -21.025 -2.646 21.173 1.00 48.84 89 PHE A N 1
ATOM 684 C CA . PHE A 1 89 ? -20.172 -1.612 21.767 1.00 48.84 89 PHE A CA 1
ATOM 685 C C . PHE A 1 89 ? -20.957 -1.078 22.977 1.00 48.84 89 PHE A C 1
ATOM 687 O O . PHE A 1 89 ? -22.124 -0.717 22.783 1.00 48.84 89 PHE A O 1
ATOM 694 N N . PRO A 1 90 ? -20.429 -1.078 24.218 1.00 51.72 90 PRO A N 1
ATOM 695 C CA . PRO A 1 90 ? -21.170 -0.497 25.321 1.00 51.72 90 PRO A CA 1
ATOM 696 C C . PRO A 1 90 ? -21.469 0.938 24.917 1.00 51.72 90 PRO A C 1
ATOM 698 O O . PRO A 1 90 ? -20.558 1.744 24.727 1.00 51.72 90 PRO A O 1
ATOM 701 N N . HIS A 1 91 ? -22.752 1.244 24.725 1.00 47.66 91 HIS A N 1
ATOM 702 C CA . HIS A 1 91 ? -23.187 2.619 24.690 1.00 47.66 91 HIS A CA 1
ATOM 703 C C . HIS A 1 91 ? -22.714 3.199 26.020 1.00 47.66 91 HIS A C 1
ATOM 705 O O . HIS A 1 91 ? -23.294 2.903 27.066 1.00 47.66 91 HIS A O 1
ATOM 711 N N . THR A 1 92 ? -21.645 3.989 26.004 1.00 52.88 92 THR A N 1
ATOM 712 C CA . THR A 1 92 ? -21.330 4.926 27.076 1.00 52.88 92 THR A CA 1
ATOM 713 C C . THR A 1 92 ? -22.472 5.928 27.110 1.00 52.88 92 THR A C 1
ATOM 715 O O . THR A 1 92 ? -22.386 7.035 26.591 1.00 52.88 92 THR A O 1
ATOM 718 N N . LYS A 1 93 ? -23.591 5.499 27.695 1.00 50.03 93 LYS A N 1
ATOM 719 C CA . LYS A 1 93 ? -24.725 6.332 28.066 1.00 50.03 93 LYS A CA 1
ATOM 720 C C . LYS A 1 93 ? -24.446 7.116 29.343 1.00 50.03 93 LYS A C 1
ATOM 722 O O . LYS A 1 93 ? -25.389 7.666 29.871 1.00 50.03 93 LYS A O 1
ATOM 727 N N . ASN A 1 94 ? -23.199 7.184 29.816 1.00 51.16 94 ASN A N 1
ATOM 728 C CA . ASN A 1 94 ? -22.762 8.074 30.887 1.00 51.16 94 ASN A CA 1
ATOM 729 C C . ASN A 1 94 ? -21.260 8.362 30.722 1.00 51.16 94 ASN A C 1
ATOM 731 O O . ASN A 1 94 ? -20.425 7.640 31.259 1.00 51.16 94 ASN A O 1
ATOM 735 N N . PHE A 1 95 ? -20.908 9.403 29.969 1.00 53.25 95 PHE A N 1
ATOM 736 C CA . PHE A 1 95 ? -19.716 10.176 30.311 1.00 53.25 95 PHE A CA 1
ATOM 737 C C . PHE A 1 95 ? -20.201 11.291 31.231 1.00 53.25 95 PHE A C 1
ATOM 739 O O . PHE A 1 95 ? -20.753 12.285 30.767 1.00 53.25 95 PHE A O 1
ATOM 746 N N . GLU A 1 96 ? -20.067 11.090 32.537 1.00 45.44 96 GLU A N 1
ATOM 747 C CA . GLU A 1 96 ? -20.161 12.190 33.486 1.00 45.44 96 GLU A CA 1
ATOM 748 C C . GLU A 1 96 ? -18.831 12.944 33.423 1.00 45.44 96 GLU A C 1
ATOM 750 O O . GLU A 1 96 ? -17.762 12.365 33.635 1.00 45.44 96 GLU A O 1
ATOM 755 N N . VAL A 1 97 ? -18.878 14.233 33.087 1.00 54.16 97 VAL A N 1
ATOM 756 C CA . VAL A 1 97 ? -17.743 15.125 33.324 1.00 54.16 97 VAL A CA 1
ATOM 757 C C . VAL A 1 97 ? -17.683 15.336 34.830 1.00 54.16 97 VAL A C 1
ATOM 759 O O . VAL A 1 97 ? -18.327 16.235 35.362 1.00 54.16 97 VAL A O 1
ATOM 762 N N . VAL A 1 98 ? -16.940 14.481 35.530 1.00 47.41 98 VAL A N 1
ATOM 763 C CA . VAL A 1 98 ? -16.600 14.733 36.929 1.00 47.41 98 VAL A CA 1
ATOM 764 C C . VAL A 1 98 ? -15.544 15.834 36.910 1.00 47.41 98 VAL A C 1
ATOM 766 O O . VAL A 1 98 ? -14.374 15.596 36.609 1.00 47.41 98 VAL A O 1
ATOM 769 N N . SER A 1 99 ? -15.986 17.071 37.127 1.00 49.38 99 SER A N 1
ATOM 770 C CA . SER A 1 99 ? -15.100 18.200 37.384 1.00 49.38 99 SER A CA 1
ATOM 771 C C . SER A 1 99 ? -14.224 17.862 38.587 1.00 49.38 99 SER A C 1
ATOM 773 O O . SER A 1 99 ? -14.742 17.570 39.666 1.00 49.38 99 SER A O 1
ATOM 775 N N . TRP A 1 100 ? -12.909 17.908 38.413 1.00 45.59 100 TRP A N 1
ATOM 776 C CA . TRP A 1 100 ? -11.986 17.890 39.537 1.00 45.59 100 TRP A CA 1
ATOM 777 C C . TRP A 1 100 ? -11.940 19.312 40.097 1.00 45.59 100 TRP A C 1
ATOM 779 O O . TRP A 1 100 ? -11.761 20.264 39.340 1.00 45.59 100 TRP A O 1
ATOM 789 N N . TYR A 1 101 ? -12.183 19.437 41.400 1.00 42.91 101 TYR A N 1
ATOM 790 C CA . TYR A 1 101 ? -11.989 20.669 42.160 1.00 42.91 101 TYR A CA 1
ATOM 791 C C . TYR A 1 101 ? -10.521 21.111 42.037 1.00 42.91 101 TYR A C 1
ATOM 793 O O . TYR A 1 101 ? -9.630 20.363 42.443 1.00 42.91 101 TYR A O 1
ATOM 801 N N . GLU A 1 102 ? -10.296 22.322 41.536 1.00 36.84 102 GLU A N 1
ATOM 802 C CA . GLU A 1 102 ? -9.307 23.240 42.114 1.00 36.84 102 GLU A CA 1
ATOM 803 C C . GLU A 1 102 ? -10.067 24.391 42.774 1.00 36.84 102 GLU A C 1
ATOM 805 O O . GLU A 1 102 ? -11.024 24.904 42.144 1.00 36.84 102 GLU A O 1
#

pLDDT: mea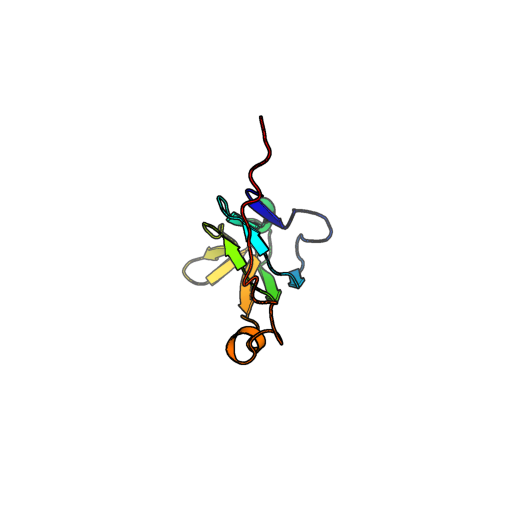n 80.69, std 17.15, range [36.84, 95.44]

Sequence (102 aa):
EENIRIQYNTNTVGKDISTHASMFALNGNVGPEDALVTQSSLKSWKILGGITAKNTRVTATYSGSKPVKGLKFVHTYDERFYLTEPPAFPHTKNFEVVSWYE

Radius of gyration: 18.8 Å; Cα contacts (8 Å, |Δi|>4): 190; chains: 1; bounding box: 40×33×61 Å

Foldseek 3Di:
DAEAEDEDDPVQAPEAAEAEDAAEHEHHEYEYDPCQQAGQAEHEYEYRYHYHHPYYDRAFDDDVPHGGGGYHYHYDYDCCVVPDDDPDPDPCPDPDPPDDDD

Solvent-accessible surface area (backbone atoms only — not comparable to full-atom values): 6193 Å² total; per-residue (Å²): 106,52,66,48,70,49,68,76,45,95,83,44,60,96,39,71,43,78,45,83,52,72,46,75,13,79,80,24,32,43,33,52,35,70,71,42,23,68,31,94,48,64,31,43,34,38,35,51,40,52,79,48,50,66,44,72,53,75,34,48,37,62,60,85,94,43,75,55,18,8,28,48,81,41,80,46,77,57,63,62,74,77,79,44,78,67,87,71,68,79,76,76,87,70,80,73,84,76,78,77,87,129